Protein AF-A0A2V6Y531-F1 (afdb_monomer_lite)

Secondary structure (DSSP, 8-state):
-EE-TTT-BEESS-SSSB-TTT-PBPBSB-TTT-PBPPEEEETTEEEE-SB-TTT-PBPTT--HHHHHHHHHHHHHTS---HHHHHHHHHHHHHHHTS-TT-GGGHHHHHHHHHH-HHHHHHTHHHHHHHS-HHHHHHHT-

Foldseek 3Di:
DWAALQAFADDDPDPDQADPVPRGGTHQADPVPRHGFDWDADPVGIGTDQARPPQRAGGNNDDLLNLLVVLLVVLVPDPADPVLNVVLNVLSVVLSVDAQLPLVNLVSLVSCCVRPVVSCVSCVNSNVVSHDPNSCVVNVD

Radius of gyration: 16.92 Å; chains: 1; bounding box: 33×32×48 Å

pLDDT: mean 94.34, std 2.37, range [83.88, 97.44]

Structure (mmCIF, N/CA/C/O backbone):
data_AF-A0A2V6Y531-F1
#
_entry.id   AF-A0A2V6Y531-F1
#
loop_
_atom_site.group_PDB
_atom_site.id
_atom_site.type_symbol
_atom_site.label_atom_id
_atom_site.label_alt_id
_atom_site.label_comp_id
_atom_site.label_asym_id
_atom_site.label_entity_id
_atom_site.label_seq_id
_atom_site.pdbx_PDB_ins_code
_atom_site.Cartn_x
_atom_site.Cartn_y
_atom_site.Cartn_z
_atom_site.occupancy
_atom_site.B_iso_or_equiv
_atom_site.auth_seq_id
_atom_site.auth_comp_id
_atom_site.auth_asym_id
_atom_site.auth_atom_id
_atom_site.pdbx_PDB_model_num
ATOM 1 N N . MET A 1 1 ? 4.939 4.505 -23.935 1.00 86.88 1 MET A N 1
ATOM 2 C CA . MET A 1 1 ? 5.961 4.615 -22.870 1.00 86.88 1 MET A CA 1
ATOM 3 C C . MET A 1 1 ? 5.816 3.411 -21.955 1.00 86.88 1 MET A C 1
ATOM 5 O O . MET A 1 1 ? 4.707 2.899 -21.879 1.00 86.88 1 MET A O 1
ATOM 9 N N . LEU A 1 2 ? 6.880 2.924 -21.314 1.00 95.00 2 LEU A N 1
ATOM 10 C CA . LEU A 1 2 ? 6.775 1.819 -20.350 1.00 95.00 2 LEU A CA 1
ATOM 11 C C . LEU A 1 2 ? 7.383 2.221 -19.005 1.00 95.00 2 LEU A C 1
ATOM 13 O O . LEU A 1 2 ? 8.337 2.988 -18.967 1.00 95.00 2 LEU A O 1
ATOM 17 N N . ILE A 1 3 ? 6.838 1.695 -17.914 1.00 96.88 3 ILE A N 1
ATOM 18 C CA . ILE A 1 3 ? 7.232 2.027 -16.545 1.00 96.88 3 ILE A CA 1
ATOM 19 C C . ILE A 1 3 ? 8.024 0.866 -15.951 1.00 96.88 3 ILE A C 1
ATOM 21 O O . ILE A 1 3 ? 7.597 -0.293 -15.993 1.00 96.88 3 ILE A O 1
ATOM 25 N N . CYS A 1 4 ? 9.183 1.171 -15.370 1.00 96.31 4 CYS A N 1
ATOM 26 C CA . CYS A 1 4 ? 9.963 0.184 -14.640 1.00 96.31 4 CYS A CA 1
ATOM 27 C C . CYS A 1 4 ? 9.326 -0.109 -13.271 1.00 96.31 4 CYS A C 1
ATOM 29 O O . CYS A 1 4 ? 9.194 0.804 -12.455 1.00 96.31 4 CYS A O 1
ATOM 31 N N . PRO A 1 5 ? 8.996 -1.370 -12.939 1.00 96.56 5 PRO A N 1
ATOM 32 C CA . PRO A 1 5 ? 8.367 -1.688 -11.66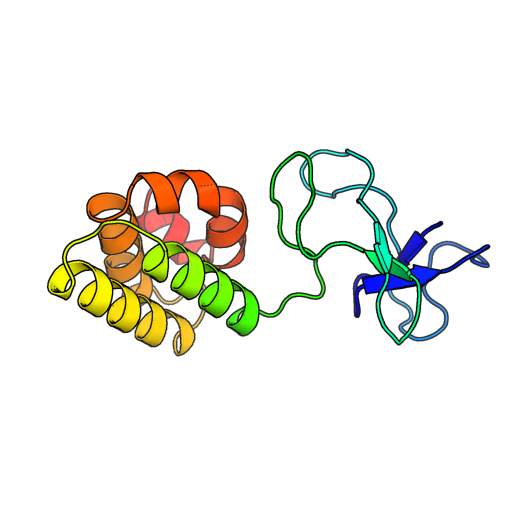0 1.00 96.56 5 PRO A CA 1
ATOM 33 C C . PRO A 1 5 ? 9.307 -1.557 -10.456 1.00 96.56 5 PRO A C 1
ATOM 35 O O . PRO A 1 5 ? 8.820 -1.503 -9.333 1.00 96.56 5 PRO A O 1
ATOM 38 N N . ALA A 1 6 ? 10.627 -1.506 -10.666 1.00 95.06 6 ALA A N 1
ATOM 39 C CA . ALA A 1 6 ? 11.598 -1.420 -9.576 1.00 95.06 6 ALA A CA 1
ATOM 40 C C . ALA A 1 6 ? 11.636 -0.030 -8.924 1.00 95.06 6 ALA A C 1
ATOM 42 O O . ALA A 1 6 ? 11.782 0.079 -7.712 1.00 95.06 6 ALA A O 1
ATOM 43 N N . THR A 1 7 ? 11.518 1.032 -9.724 1.00 94.62 7 THR A N 1
ATOM 44 C CA . THR A 1 7 ? 11.684 2.421 -9.251 1.00 94.62 7 THR A CA 1
ATOM 45 C C . THR A 1 7 ? 10.638 3.392 -9.796 1.00 94.62 7 THR A C 1
ATOM 47 O O . THR A 1 7 ? 10.588 4.547 -9.378 1.00 94.62 7 THR A O 1
ATOM 50 N N . GLY A 1 8 ? 9.787 2.943 -10.718 1.00 95.75 8 GLY A N 1
ATOM 51 C CA . GLY A 1 8 ? 8.717 3.737 -11.309 1.00 95.75 8 GLY A CA 1
ATOM 52 C C . GLY A 1 8 ? 9.152 4.699 -12.406 1.00 95.75 8 GLY A C 1
ATOM 53 O O . GLY A 1 8 ? 8.287 5.371 -12.955 1.00 95.75 8 GLY A O 1
ATOM 54 N N . HIS A 1 9 ? 10.439 4.785 -12.757 1.00 95.25 9 HIS A N 1
ATOM 55 C CA . HIS A 1 9 ? 10.861 5.651 -13.861 1.00 95.25 9 HIS A CA 1
ATOM 56 C C . HIS A 1 9 ? 10.224 5.199 -15.179 1.00 95.25 9 HIS A C 1
ATOM 58 O O . HIS A 1 9 ? 10.066 3.996 -15.436 1.00 95.25 9 HIS A O 1
ATOM 64 N N . ALA A 1 10 ? 9.862 6.172 -16.006 1.00 95.31 10 ALA A N 1
ATOM 65 C CA . ALA A 1 10 ? 9.312 5.921 -17.320 1.00 95.31 10 ALA A CA 1
ATOM 66 C C . ALA A 1 10 ? 10.432 5.855 -18.369 1.00 95.31 10 ALA A C 1
ATOM 68 O O . ALA A 1 10 ? 11.380 6.638 -18.357 1.00 95.31 10 ALA A O 1
ATOM 69 N N . VAL A 1 11 ? 10.323 4.895 -19.285 1.00 93.50 11 VAL A N 1
ATOM 70 C CA . VAL A 1 11 ? 11.263 4.678 -20.383 1.00 93.50 11 VAL A CA 1
ATOM 71 C C . VAL A 1 11 ? 10.594 5.070 -21.693 1.00 93.50 11 VAL A C 1
ATOM 73 O O . VAL A 1 11 ? 9.592 4.479 -22.121 1.00 93.50 11 VAL A O 1
ATOM 76 N N . ASN A 1 12 ? 11.186 6.070 -22.343 1.00 89.56 12 ASN A N 1
ATOM 77 C CA . ASN A 1 12 ? 10.817 6.516 -23.677 1.00 89.56 12 ASN A CA 1
ATOM 78 C C . ASN A 1 12 ? 11.484 5.634 -24.737 1.00 89.56 12 ASN A C 1
ATOM 80 O O . ASN A 1 12 ? 12.688 5.406 -24.682 1.00 89.56 12 ASN A O 1
ATOM 84 N N . ASN A 1 13 ? 10.695 5.149 -25.701 1.00 88.38 13 ASN A N 1
ATOM 85 C CA . ASN A 1 13 ? 11.138 4.266 -26.792 1.00 88.38 13 ASN A CA 1
ATOM 86 C C . ASN A 1 13 ? 11.985 3.060 -26.323 1.00 88.38 13 ASN A C 1
ATOM 88 O O . ASN A 1 13 ? 13.133 2.910 -26.743 1.00 88.38 13 ASN A O 1
ATOM 92 N N . PRO A 1 14 ? 11.443 2.196 -25.443 1.00 89.25 14 PRO A N 1
ATOM 93 C CA . PRO A 1 14 ? 12.193 1.074 -24.892 1.00 89.25 14 PRO A CA 1
ATOM 94 C C . PRO A 1 14 ? 12.587 0.059 -25.975 1.00 89.25 14 PRO A C 1
ATOM 96 O O . PRO A 1 14 ? 11.780 -0.307 -26.831 1.00 89.25 14 PRO A O 1
ATOM 99 N N . ILE A 1 15 ? 13.818 -0.451 -25.897 1.00 90.12 15 ILE A N 1
ATOM 100 C CA . ILE A 1 15 ? 14.288 -1.561 -26.734 1.00 90.12 15 ILE A CA 1
ATOM 101 C C . ILE A 1 15 ? 13.851 -2.871 -26.062 1.00 90.12 15 ILE A C 1
ATOM 103 O O . ILE A 1 15 ? 14.574 -3.460 -25.261 1.00 90.12 15 ILE A O 1
ATOM 107 N N . GLY A 1 16 ? 12.628 -3.306 -26.367 1.00 94.12 16 GLY A N 1
ATOM 108 C CA . GLY A 1 16 ? 12.026 -4.517 -25.805 1.00 94.12 16 GLY A CA 1
ATOM 109 C C . GLY A 1 16 ? 11.266 -4.295 -24.485 1.00 94.12 16 GLY A C 1
ATOM 110 O O . GLY A 1 16 ? 11.080 -3.163 -24.043 1.00 94.12 16 GLY A O 1
ATOM 111 N N . PRO A 1 17 ? 10.767 -5.376 -23.854 1.00 95.88 17 PRO A N 1
ATOM 112 C CA . PRO A 1 17 ? 9.842 -5.276 -22.723 1.00 95.88 17 PRO A CA 1
ATOM 113 C C . PRO A 1 17 ? 10.526 -5.174 -21.349 1.00 95.88 17 PRO A C 1
ATOM 115 O O . PRO A 1 17 ? 9.831 -5.102 -20.338 1.00 95.88 17 PRO A O 1
ATOM 118 N N . PHE A 1 18 ? 11.859 -5.202 -21.278 1.00 96.75 18 PHE A N 1
ATOM 119 C CA . PHE A 1 18 ? 12.618 -5.189 -20.023 1.00 96.75 18 PHE A CA 1
ATOM 120 C C . PHE A 1 18 ? 13.348 -3.859 -19.830 1.00 96.75 18 PHE A C 1
ATOM 122 O O . PHE A 1 18 ? 13.851 -3.275 -20.786 1.00 96.75 18 PHE A O 1
ATOM 129 N N . CYS A 1 19 ? 13.398 -3.375 -18.590 1.00 95.75 19 CYS A N 1
ATOM 130 C CA . CYS A 1 19 ? 14.134 -2.166 -18.237 1.00 95.75 19 CYS A CA 1
ATOM 131 C C . CYS A 1 19 ? 15.639 -2.422 -18.382 1.00 95.75 19 CYS A C 1
ATOM 133 O O . CYS A 1 19 ? 16.149 -3.371 -17.788 1.00 95.75 19 CYS A O 1
ATOM 135 N N . GLY A 1 20 ? 16.347 -1.565 -19.122 1.00 93.62 20 GLY A N 1
ATOM 136 C CA . GLY A 1 20 ? 17.796 -1.693 -19.317 1.00 93.62 20 GLY A CA 1
ATOM 137 C C . GLY A 1 20 ? 18.597 -1.628 -18.012 1.00 93.62 20 GLY A C 1
ATOM 138 O O . GLY A 1 20 ? 19.575 -2.353 -17.866 1.00 93.62 20 GLY A O 1
ATOM 139 N N . ASP A 1 21 ? 18.135 -0.836 -17.042 1.00 93.12 21 ASP A N 1
ATOM 140 C CA . ASP A 1 21 ? 18.854 -0.614 -15.781 1.00 93.12 21 ASP A CA 1
ATOM 141 C C . ASP A 1 21 ? 18.592 -1.705 -14.732 1.00 93.12 21 ASP A C 1
ATOM 143 O O . ASP A 1 21 ? 19.449 -1.996 -13.902 1.00 93.12 21 ASP A O 1
ATOM 147 N N . HIS A 1 22 ? 17.394 -2.299 -14.737 1.00 96.12 22 HIS A N 1
ATOM 148 C CA . HIS A 1 22 ? 16.941 -3.190 -13.657 1.00 96.12 22 HIS A CA 1
ATOM 149 C C . HIS A 1 22 ? 16.619 -4.614 -14.125 1.00 96.12 22 HIS A C 1
ATOM 151 O O . HIS A 1 22 ? 16.348 -5.478 -13.294 1.00 96.12 22 HIS A O 1
ATOM 157 N N . GLY A 1 23 ? 16.547 -4.868 -15.435 1.00 95.06 23 GLY A N 1
ATOM 158 C CA . GLY A 1 23 ? 16.161 -6.164 -16.008 1.00 95.06 23 GLY A CA 1
ATOM 159 C C . GLY A 1 23 ? 14.706 -6.578 -15.749 1.00 95.06 23 GLY A C 1
ATOM 160 O O . GLY A 1 23 ? 14.267 -7.627 -16.216 1.00 95.06 23 GLY A O 1
ATOM 161 N N . ALA A 1 24 ? 13.931 -5.773 -15.019 1.00 95.38 24 ALA A N 1
ATOM 162 C CA . ALA A 1 24 ? 12.538 -6.060 -14.716 1.00 95.38 24 ALA A CA 1
ATOM 163 C C . ALA A 1 24 ? 11.646 -5.831 -15.942 1.00 95.38 24 ALA A C 1
ATOM 165 O O . ALA A 1 24 ? 11.841 -4.873 -16.696 1.00 95.38 24 ALA A O 1
ATOM 166 N N . ARG A 1 25 ? 10.634 -6.688 -16.123 1.00 96.56 25 ARG A N 1
ATOM 167 C CA . ARG A 1 25 ? 9.629 -6.506 -17.176 1.00 96.56 25 ARG A CA 1
ATOM 168 C C . ARG A 1 25 ? 8.825 -5.241 -16.884 1.00 96.56 25 ARG A C 1
ATOM 170 O O . ARG A 1 25 ? 8.194 -5.138 -15.835 1.00 96.56 25 ARG A O 1
ATOM 177 N N . MET A 1 26 ? 8.878 -4.288 -17.803 1.00 96.94 26 MET A N 1
ATOM 178 C CA . MET A 1 26 ? 8.172 -3.019 -17.686 1.00 96.94 26 MET A CA 1
ATOM 179 C C . MET A 1 26 ? 6.684 -3.193 -17.996 1.00 96.94 26 MET A C 1
ATOM 181 O O . MET A 1 26 ? 6.277 -4.180 -18.616 1.00 96.94 26 MET A O 1
ATOM 185 N N . PHE A 1 27 ? 5.876 -2.226 -17.575 1.00 97.06 27 PHE A N 1
ATOM 186 C CA . PHE A 1 27 ? 4.430 -2.2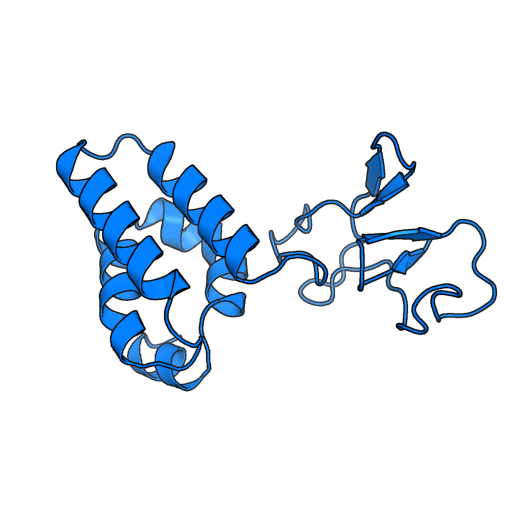44 -17.772 1.00 97.06 27 PHE A CA 1
ATOM 187 C C . PHE A 1 27 ? 3.904 -0.867 -18.185 1.00 97.06 27 PHE A C 1
ATOM 189 O O . PHE A 1 27 ? 4.518 0.152 -17.883 1.00 97.06 27 PHE A O 1
ATOM 196 N N . SER A 1 28 ? 2.774 -0.843 -18.885 1.00 96.50 28 SER A N 1
ATOM 197 C CA . SER A 1 28 ? 1.991 0.369 -19.170 1.00 96.50 28 SER A CA 1
ATOM 198 C C . SER A 1 28 ? 0.658 0.375 -18.435 1.00 96.50 28 SER A C 1
ATOM 200 O O . SER A 1 28 ? 0.128 1.443 -18.174 1.00 96.50 28 SER A O 1
ATOM 202 N N . ASP A 1 29 ? 0.145 -0.799 -18.062 1.00 97.31 29 ASP A N 1
ATOM 203 C CA . ASP A 1 29 ? -1.207 -0.960 -17.531 1.00 97.31 29 ASP A CA 1
ATOM 204 C C . ASP A 1 29 ? -1.196 -1.478 -16.093 1.00 97.31 29 ASP A C 1
ATOM 206 O O . ASP A 1 29 ? -0.302 -2.212 -15.661 1.00 97.31 29 ASP A O 1
ATOM 210 N N . CYS A 1 30 ? -2.227 -1.118 -15.338 1.00 96.56 30 CYS A N 1
ATOM 211 C CA . CYS A 1 30 ? -2.437 -1.594 -13.985 1.00 96.56 30 CYS A CA 1
ATOM 212 C C . CYS A 1 30 ? -2.666 -3.112 -13.969 1.00 96.56 30 CYS A C 1
ATOM 214 O O . CYS A 1 30 ? -3.639 -3.580 -14.563 1.00 96.56 30 CYS A O 1
ATOM 216 N N . PRO A 1 31 ? -1.876 -3.894 -13.209 1.00 92.62 31 PRO A N 1
ATOM 217 C CA . PRO A 1 31 ? -2.054 -5.343 -13.147 1.00 92.62 31 PRO A CA 1
ATOM 218 C C . PRO A 1 31 ? -3.363 -5.765 -12.462 1.00 92.62 31 PRO A C 1
ATOM 220 O O . PRO A 1 31 ? -3.761 -6.918 -12.582 1.00 92.62 31 PRO A O 1
ATOM 223 N N . ALA A 1 32 ? -4.021 -4.857 -11.731 1.00 93.50 32 ALA A N 1
ATOM 224 C CA . ALA A 1 32 ? -5.263 -5.143 -11.019 1.00 93.50 32 ALA A CA 1
ATOM 225 C C . ALA A 1 32 ? -6.523 -4.859 -11.855 1.00 93.50 32 ALA A C 1
ATOM 227 O O . ALA A 1 32 ? -7.473 -5.632 -11.789 1.00 93.50 32 ALA A O 1
ATOM 228 N N . CYS A 1 33 ? -6.555 -3.761 -12.623 1.00 95.75 33 CYS A N 1
ATOM 229 C CA . CYS A 1 33 ? -7.755 -3.346 -13.369 1.00 95.75 33 CYS A CA 1
ATOM 230 C C . CYS A 1 33 ? -7.557 -3.195 -14.884 1.00 95.75 33 CYS A C 1
ATOM 232 O O . CYS A 1 33 ? -8.524 -2.913 -15.584 1.00 95.75 33 CYS A O 1
ATOM 234 N N . GLY A 1 34 ? -6.333 -3.349 -15.398 1.00 96.88 34 GLY A N 1
ATOM 235 C CA . GLY A 1 34 ? -6.016 -3.250 -16.827 1.00 96.88 34 GLY A CA 1
ATOM 236 C C . GLY A 1 34 ? -6.044 -1.835 -17.414 1.00 96.88 34 GLY A C 1
ATOM 237 O O . GLY A 1 34 ? -5.787 -1.678 -18.600 1.00 96.88 34 GLY A O 1
ATOM 238 N N . SER A 1 35 ? -6.353 -0.808 -16.619 1.00 97.38 35 SER A N 1
ATOM 239 C CA . SER A 1 35 ? -6.309 0.590 -17.068 1.00 97.38 35 SER A CA 1
ATOM 240 C C . SER A 1 35 ? -4.871 1.074 -17.228 1.00 97.38 35 SER A C 1
ATOM 242 O O . SER A 1 35 ? -4.013 0.684 -16.434 1.00 97.38 35 SER A O 1
ATOM 244 N N . GLU A 1 36 ? -4.630 1.973 -18.181 1.00 97.12 36 GLU A N 1
ATOM 245 C CA . GLU A 1 36 ? -3.323 2.610 -18.370 1.00 97.12 36 GLU A CA 1
ATOM 246 C C . GLU A 1 36 ? -2.844 3.277 -17.069 1.00 97.12 36 GLU A C 1
ATOM 248 O O . GLU A 1 36 ? -3.614 3.893 -16.320 1.00 97.12 36 GLU A O 1
ATOM 253 N N . TRP A 1 37 ? -1.561 3.110 -16.764 1.00 97.44 37 TRP A N 1
ATOM 254 C CA . TRP A 1 37 ? -0.949 3.669 -15.573 1.00 97.44 37 TRP A CA 1
ATOM 255 C C . TRP A 1 37 ? -0.598 5.134 -15.798 1.00 97.44 37 TRP A C 1
ATOM 257 O O . TRP A 1 37 ? 0.115 5.488 -16.735 1.00 97.44 37 TRP A O 1
ATOM 267 N N . SER A 1 38 ? -1.074 5.996 -14.905 1.00 95.88 38 SER A N 1
ATOM 268 C CA . SER A 1 38 ? -0.839 7.430 -15.010 1.00 95.88 38 SER A CA 1
ATOM 269 C C . SER A 1 38 ? 0.631 7.780 -14.779 1.00 95.88 38 SER A C 1
ATOM 271 O O . SER A 1 38 ? 1.308 7.204 -13.925 1.00 95.88 38 SER A O 1
ATOM 273 N N . LEU A 1 39 ? 1.112 8.765 -15.527 1.00 95.19 39 LEU A N 1
ATOM 274 C CA . LEU A 1 39 ? 2.455 9.315 -15.395 1.00 95.19 39 LEU A CA 1
ATOM 275 C C . LEU A 1 39 ? 2.412 10.640 -14.626 1.00 95.19 39 LEU A C 1
ATOM 277 O O . LEU A 1 39 ? 1.392 11.323 -14.556 1.00 95.19 39 LEU A O 1
ATOM 281 N N . THR A 1 40 ? 3.539 10.983 -14.028 1.00 95.38 40 THR A N 1
ATOM 282 C CA . THR A 1 40 ? 3.821 12.232 -13.330 1.00 95.38 40 THR A CA 1
ATOM 283 C C . THR A 1 40 ? 5.269 12.635 -13.610 1.00 95.38 40 THR A C 1
ATOM 285 O O . THR A 1 40 ? 6.029 11.883 -14.220 1.00 95.38 40 THR A O 1
ATOM 288 N N . TRP A 1 41 ? 5.664 13.825 -13.171 1.00 93.56 41 TRP A N 1
ATOM 289 C CA . TRP A 1 41 ? 7.003 14.362 -13.382 1.00 93.56 41 TRP A CA 1
ATOM 290 C C . TRP A 1 41 ? 7.657 14.730 -12.050 1.00 93.56 41 TRP A C 1
ATOM 292 O O . TRP A 1 41 ? 7.030 15.368 -11.203 1.00 93.56 41 TRP A O 1
ATOM 302 N N . ASP A 1 42 ? 8.925 14.366 -11.878 1.00 86.62 42 ASP A N 1
ATOM 303 C CA . ASP A 1 42 ? 9.765 14.806 -10.765 1.00 86.62 42 ASP A CA 1
ATOM 304 C C . ASP A 1 42 ? 11.110 15.379 -11.256 1.00 86.62 42 ASP A C 1
ATOM 306 O O . ASP A 1 42 ? 11.340 15.579 -12.449 1.00 86.62 42 ASP A O 1
ATOM 310 N N . SER A 1 43 ? 12.021 15.701 -10.334 1.00 85.75 43 SER A N 1
ATOM 311 C CA . SER A 1 43 ? 13.328 16.276 -10.682 1.00 85.75 43 SER A CA 1
ATOM 312 C C . SER A 1 43 ? 14.244 15.338 -11.481 1.00 85.75 43 SER A C 1
ATOM 314 O O . SER A 1 43 ? 15.247 15.797 -12.025 1.00 85.75 43 SER A O 1
ATOM 316 N N . ARG A 1 44 ? 13.921 14.043 -11.559 1.00 83.88 44 ARG A N 1
ATOM 317 C CA . ARG A 1 44 ? 14.640 13.006 -12.313 1.00 83.88 44 ARG A CA 1
ATOM 318 C C . ARG A 1 44 ? 13.957 12.669 -13.641 1.00 83.88 44 ARG A C 1
ATOM 320 O O . ARG A 1 44 ? 14.521 11.897 -14.413 1.00 83.88 44 ARG A O 1
ATOM 327 N N . GLY A 1 45 ? 12.799 13.266 -13.921 1.00 89.38 45 GLY A N 1
ATOM 328 C CA . GLY A 1 45 ? 12.060 13.118 -15.168 1.00 89.38 45 GLY A CA 1
ATOM 329 C C . GLY A 1 45 ? 10.682 12.497 -14.969 1.00 89.38 45 GLY A C 1
ATOM 330 O O . GLY A 1 45 ? 10.045 12.647 -13.928 1.00 89.38 45 GLY A O 1
ATOM 331 N N . GLU A 1 46 ? 10.208 11.816 -16.006 1.00 94.12 46 GLU A N 1
ATOM 332 C CA . GLU A 1 46 ? 8.889 11.193 -16.022 1.00 94.12 46 GLU A CA 1
ATOM 333 C C . GLU A 1 46 ? 8.876 9.874 -15.234 1.00 94.12 46 GLU A C 1
ATOM 335 O O . GLU A 1 46 ? 9.769 9.027 -15.357 1.00 94.12 46 GLU A O 1
ATOM 340 N N . LYS A 1 47 ? 7.845 9.695 -14.409 1.00 95.00 47 LYS A N 1
ATOM 341 C CA . LYS A 1 47 ? 7.672 8.567 -13.491 1.00 95.00 47 LYS A CA 1
ATOM 342 C C . LYS A 1 47 ? 6.207 8.135 -13.480 1.00 95.00 47 LYS A C 1
ATOM 344 O O . LYS A 1 47 ? 5.317 8.958 -13.641 1.00 95.00 47 LYS A O 1
ATOM 349 N N . GLY A 1 48 ? 5.924 6.862 -13.232 1.00 96.38 48 GLY A N 1
ATOM 350 C CA . GLY A 1 48 ? 4.575 6.427 -12.877 1.00 96.38 48 GLY A CA 1
ATOM 351 C C . GLY A 1 48 ? 4.084 7.051 -11.565 1.00 96.38 48 GLY A C 1
ATOM 352 O O . GLY A 1 48 ? 4.867 7.299 -10.644 1.00 96.38 48 GLY A O 1
ATOM 353 N N . THR A 1 49 ? 2.775 7.275 -11.453 1.00 96.75 49 THR A N 1
ATOM 354 C CA . THR A 1 49 ? 2.137 7.676 -10.192 1.00 96.75 49 THR A CA 1
ATOM 355 C C . THR A 1 49 ? 2.196 6.551 -9.163 1.00 96.75 49 THR A C 1
ATOM 357 O O . THR A 1 49 ? 2.145 5.373 -9.507 1.00 96.75 49 THR A O 1
ATOM 360 N N . ASP A 1 50 ? 2.245 6.900 -7.880 1.00 96.19 50 ASP A N 1
ATOM 361 C CA . ASP A 1 50 ? 2.352 5.924 -6.785 1.00 96.19 50 ASP A CA 1
ATOM 362 C C . ASP A 1 50 ? 1.115 5.016 -6.642 1.00 96.19 50 ASP A C 1
ATOM 364 O O . ASP A 1 50 ? 1.202 3.913 -6.103 1.00 96.19 50 ASP A O 1
ATOM 368 N N . PHE A 1 51 ? -0.031 5.437 -7.174 1.00 96.75 51 PHE A N 1
ATOM 369 C CA . PHE A 1 51 ? -1.262 4.651 -7.202 1.00 96.75 51 PHE A CA 1
ATOM 370 C C . PHE A 1 51 ? -1.891 4.711 -8.591 1.00 96.75 51 PHE A C 1
ATOM 372 O O . PHE A 1 51 ? -1.799 5.731 -9.282 1.00 96.75 51 PHE A O 1
ATOM 379 N N . CYS A 1 52 ? -2.568 3.633 -8.983 1.00 96.38 52 CYS A N 1
ATOM 380 C CA . CYS A 1 52 ? -3.411 3.640 -10.172 1.00 96.38 52 CYS A CA 1
ATOM 381 C C . CYS A 1 52 ? -4.572 4.626 -9.980 1.00 96.38 52 CYS A C 1
ATOM 383 O O . CYS A 1 52 ? -5.350 4.482 -9.035 1.00 96.38 52 CYS A O 1
ATOM 385 N N . ALA A 1 53 ? -4.730 5.581 -10.899 1.00 96.00 53 ALA A N 1
ATOM 386 C CA . ALA A 1 53 ? -5.786 6.592 -10.830 1.00 96.00 53 ALA A CA 1
ATOM 387 C C . ALA A 1 53 ? -7.209 6.007 -10.910 1.00 96.00 53 ALA A C 1
ATOM 389 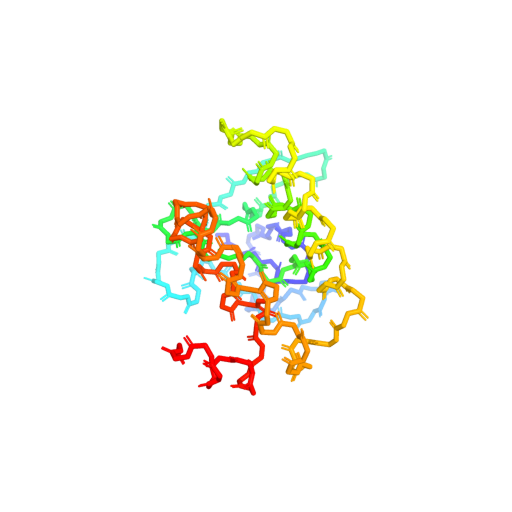O O . ALA A 1 53 ? -8.155 6.632 -10.438 1.00 96.00 53 ALA A O 1
ATOM 390 N N . HIS A 1 54 ? -7.363 4.807 -11.481 1.00 95.75 54 HIS A N 1
ATOM 391 C CA . HIS A 1 54 ? -8.665 4.166 -11.666 1.00 95.75 54 HIS A CA 1
ATOM 392 C C . HIS A 1 54 ? -9.103 3.309 -10.476 1.00 95.75 54 HIS A C 1
ATOM 394 O O . HIS A 1 54 ? -10.254 3.392 -10.058 1.00 95.75 54 HIS A O 1
ATOM 400 N N . CYS A 1 55 ? -8.215 2.469 -9.937 1.00 94.31 55 CYS A N 1
ATOM 401 C CA . CYS A 1 55 ? -8.582 1.493 -8.902 1.00 94.31 55 CYS A CA 1
ATOM 402 C C . CYS A 1 55 ? -7.850 1.681 -7.568 1.00 94.31 55 CYS A C 1
ATOM 404 O O . CYS A 1 55 ? -8.102 0.929 -6.631 1.00 94.31 55 CYS A O 1
ATOM 406 N N . GLY A 1 56 ? -6.922 2.638 -7.471 1.00 94.56 56 GLY A N 1
ATOM 407 C CA . GLY A 1 56 ? -6.142 2.888 -6.257 1.00 94.56 56 GLY A CA 1
ATOM 408 C C . GLY A 1 56 ? -5.117 1.801 -5.921 1.00 94.56 56 GLY A C 1
ATOM 409 O O . GLY A 1 56 ? -4.520 1.848 -4.848 1.00 94.56 56 GLY A O 1
ATOM 410 N N . ASN A 1 57 ? -4.893 0.817 -6.803 1.00 96.06 57 ASN A N 1
ATOM 411 C CA . ASN A 1 57 ? -3.881 -0.212 -6.574 1.00 96.06 57 ASN A CA 1
ATOM 412 C C . ASN A 1 57 ? -2.493 0.439 -6.428 1.00 96.06 57 ASN A C 1
ATOM 414 O O . ASN A 1 57 ? -2.117 1.235 -7.297 1.00 96.06 57 ASN A O 1
ATOM 418 N N . PRO A 1 58 ? -1.732 0.116 -5.368 1.00 97.06 58 PRO A N 1
ATOM 419 C CA . PRO A 1 58 ? -0.418 0.703 -5.150 1.00 97.06 58 PRO A CA 1
ATOM 420 C C . PRO A 1 58 ? 0.582 0.255 -6.213 1.00 97.06 58 PRO A C 1
ATOM 422 O O . PRO A 1 58 ? 0.532 -0.875 -6.712 1.00 97.06 58 PRO A O 1
ATOM 425 N N . ALA A 1 59 ? 1.513 1.144 -6.536 1.00 96.38 59 ALA A N 1
ATOM 426 C CA . ALA A 1 59 ? 2.594 0.853 -7.453 1.00 96.38 59 ALA A CA 1
ATOM 427 C C . ALA A 1 59 ? 3.549 -0.223 -6.903 1.00 96.38 59 ALA A C 1
ATOM 429 O O . ALA A 1 59 ? 3.765 -0.309 -5.691 1.00 96.38 59 ALA A O 1
ATOM 430 N N . PRO A 1 60 ? 4.172 -1.031 -7.780 1.00 95.31 60 PRO A N 1
ATOM 431 C CA . PRO A 1 60 ? 5.067 -2.112 -7.366 1.00 95.31 60 PRO A CA 1
ATOM 432 C C . PRO A 1 60 ? 6.365 -1.636 -6.697 1.00 95.31 60 PRO A C 1
ATOM 434 O O . PRO A 1 60 ? 6.957 -2.409 -5.948 1.00 95.31 60 PRO A O 1
ATOM 437 N N . TRP A 1 61 ? 6.793 -0.391 -6.930 1.00 95.19 61 TRP A N 1
ATOM 438 C CA . TRP A 1 61 ? 7.993 0.182 -6.306 1.00 95.19 61 TRP A CA 1
ATOM 439 C C . TRP A 1 61 ? 7.768 0.667 -4.871 1.00 95.19 61 TRP A C 1
ATOM 441 O O . TRP A 1 61 ? 8.737 0.991 -4.192 1.00 95.19 61 TRP A O 1
ATOM 451 N N . LEU A 1 62 ? 6.519 0.738 -4.399 1.00 96.31 62 LEU A N 1
ATOM 452 C CA . LEU A 1 62 ? 6.236 1.169 -3.034 1.00 96.31 62 LEU A CA 1
ATOM 453 C C . LEU A 1 62 ? 6.520 0.045 -2.042 1.00 96.31 62 LEU A C 1
ATOM 455 O O . LEU A 1 62 ? 5.957 -1.051 -2.113 1.00 96.31 62 LEU A O 1
ATOM 459 N N . SER A 1 63 ? 7.358 0.348 -1.060 1.00 93.94 63 SER A N 1
ATOM 460 C CA . SER A 1 63 ? 7.630 -0.551 0.051 1.00 93.94 63 SER A CA 1
ATOM 461 C C . SER A 1 63 ? 6.431 -0.661 0.997 1.00 93.94 63 SER A C 1
ATOM 463 O O . SER A 1 63 ? 5.602 0.243 1.130 1.00 93.94 63 SER A O 1
ATOM 465 N N . ARG A 1 64 ? 6.386 -1.759 1.763 1.00 93.94 64 ARG A N 1
ATOM 466 C CA . ARG A 1 64 ? 5.434 -1.933 2.875 1.00 93.94 64 ARG A CA 1
ATOM 467 C C . ARG A 1 64 ? 5.447 -0.730 3.825 1.00 93.94 64 ARG A C 1
ATOM 469 O O . ARG A 1 64 ? 4.391 -0.284 4.264 1.00 93.94 64 ARG A O 1
ATOM 476 N N . LYS A 1 65 ? 6.638 -0.205 4.128 1.00 93.75 65 LYS A N 1
ATOM 477 C CA . LYS A 1 65 ? 6.814 0.939 5.028 1.00 93.75 65 LYS A CA 1
ATOM 478 C C . LYS A 1 65 ? 6.146 2.193 4.466 1.00 93.75 65 LYS A C 1
ATOM 480 O O . LYS A 1 65 ? 5.405 2.843 5.194 1.00 93.75 65 LYS A O 1
ATOM 485 N N . GLU A 1 66 ? 6.366 2.508 3.192 1.00 95.81 66 GLU A N 1
ATOM 486 C CA . GLU A 1 66 ? 5.739 3.661 2.529 1.00 95.81 66 GLU A CA 1
ATOM 487 C C . GLU A 1 66 ? 4.215 3.537 2.499 1.00 95.81 66 GLU A C 1
ATOM 489 O O . GLU A 1 66 ? 3.517 4.489 2.838 1.00 95.81 66 GLU A O 1
ATOM 494 N N . LEU A 1 67 ? 3.690 2.348 2.197 1.00 97.12 67 LEU A N 1
ATOM 495 C CA . LEU A 1 67 ? 2.248 2.095 2.196 1.00 97.12 67 LEU A CA 1
ATOM 496 C C . LEU A 1 67 ? 1.614 2.250 3.587 1.00 97.12 67 LEU A C 1
ATOM 498 O O . LEU A 1 67 ? 0.524 2.810 3.708 1.00 97.12 67 LEU A O 1
ATOM 502 N N . ILE A 1 68 ? 2.293 1.809 4.651 1.00 96.62 68 ILE A N 1
ATOM 503 C CA . ILE A 1 68 ? 1.815 2.033 6.023 1.00 96.62 68 ILE A CA 1
ATOM 504 C C . ILE A 1 68 ? 1.877 3.519 6.385 1.00 96.62 68 ILE A C 1
ATOM 506 O O . ILE A 1 68 ? 0.929 4.029 6.974 1.00 96.62 68 ILE A O 1
ATOM 510 N N . GLN A 1 69 ? 2.936 4.243 6.008 1.00 96.00 69 GLN A N 1
ATOM 511 C CA . GLN A 1 69 ? 3.007 5.693 6.237 1.00 96.00 69 GLN A CA 1
ATOM 512 C C . GLN A 1 69 ? 1.899 6.447 5.493 1.00 96.00 69 GLN A C 1
ATOM 514 O O . GLN A 1 69 ? 1.269 7.334 6.068 1.00 96.00 69 GLN A O 1
ATOM 519 N N . TRP A 1 70 ? 1.601 6.058 4.253 1.00 96.19 70 TRP A N 1
ATOM 520 C CA . TRP A 1 70 ? 0.471 6.597 3.501 1.00 96.19 70 TRP A CA 1
ATOM 521 C C . TRP A 1 70 ? -0.858 6.351 4.233 1.00 96.19 70 TRP A C 1
ATOM 523 O O . TRP A 1 70 ? -1.658 7.272 4.406 1.00 96.19 70 TRP A O 1
ATOM 533 N N . LEU A 1 71 ? -1.065 5.141 4.760 1.00 96.25 71 LEU A N 1
ATOM 534 C CA . LEU A 1 71 ? -2.268 4.807 5.523 1.00 96.25 71 LEU A CA 1
ATOM 535 C C . LEU A 1 71 ? -2.366 5.602 6.835 1.00 96.25 71 LEU A C 1
ATOM 537 O O . LEU A 1 71 ? -3.439 6.098 7.183 1.00 96.25 71 LEU A O 1
ATOM 541 N N . LYS A 1 72 ? -1.241 5.782 7.537 1.00 96.12 72 LYS A N 1
ATOM 542 C CA . LYS A 1 72 ? -1.136 6.640 8.725 1.00 96.12 72 LYS A CA 1
ATOM 543 C C . LYS A 1 72 ? -1.519 8.084 8.404 1.00 96.12 72 LYS A C 1
ATOM 545 O O . LYS A 1 72 ? -2.279 8.680 9.166 1.00 96.12 72 LYS A O 1
ATOM 550 N N . ALA A 1 73 ? -1.059 8.633 7.279 1.00 94.94 73 ALA A N 1
ATOM 551 C CA . ALA A 1 73 ? -1.458 9.966 6.830 1.00 94.94 73 ALA A CA 1
ATOM 552 C C . ALA A 1 73 ? -2.970 10.042 6.546 1.00 94.94 73 ALA A C 1
ATOM 554 O O . ALA A 1 73 ? -3.627 10.992 6.972 1.00 94.94 73 ALA A O 1
ATOM 555 N N . GLY A 1 74 ? -3.542 9.003 5.927 1.00 93.00 74 GLY A N 1
ATOM 556 C CA . GLY A 1 74 ? -4.986 8.883 5.711 1.00 93.00 74 GLY A CA 1
ATOM 557 C C . GLY A 1 74 ? -5.792 8.894 7.013 1.00 93.00 74 GLY A C 1
ATOM 558 O O . GLY A 1 74 ? -6.767 9.631 7.124 1.00 93.00 74 GLY A O 1
ATOM 559 N N . VAL A 1 75 ? -5.352 8.149 8.035 1.00 94.69 75 VAL A N 1
ATOM 560 C CA . VAL A 1 75 ? -5.952 8.192 9.382 1.00 94.69 75 VAL A CA 1
ATOM 561 C C . VAL A 1 75 ? -5.793 9.576 10.013 1.00 94.69 75 VAL A C 1
ATOM 563 O O . VAL A 1 75 ? -6.726 10.080 10.640 1.00 94.69 75 VAL A O 1
ATOM 566 N N . GLN A 1 76 ? -4.633 10.213 9.849 1.00 94.31 76 GLN A N 1
ATOM 567 C CA . GLN A 1 76 ? -4.360 11.528 10.427 1.00 94.31 76 GLN A CA 1
ATOM 568 C C . GLN A 1 76 ? -5.277 12.624 9.869 1.00 94.31 76 GLN A C 1
ATOM 570 O O . GLN A 1 76 ? -5.647 13.532 10.615 1.00 94.31 76 GLN A O 1
ATOM 575 N N . ALA A 1 77 ? -5.651 12.512 8.592 1.00 92.56 77 ALA A N 1
ATOM 576 C CA . ALA A 1 77 ? -6.538 13.432 7.884 1.00 92.56 77 ALA A CA 1
ATOM 577 C C . ALA A 1 77 ? -8.034 13.239 8.203 1.00 92.56 77 ALA A C 1
ATOM 579 O O . ALA A 1 77 ? -8.868 13.968 7.674 1.00 92.56 77 ALA A O 1
ATOM 580 N N . THR A 1 78 ? -8.397 12.261 9.038 1.00 92.06 78 THR A N 1
ATOM 581 C CA . THR A 1 78 ? -9.792 12.056 9.457 1.00 92.06 78 THR A CA 1
ATOM 582 C C . THR A 1 78 ? -10.218 13.017 10.567 1.00 92.06 78 THR A C 1
ATOM 584 O O . THR A 1 78 ? -9.403 13.452 11.382 1.00 92.06 78 THR A O 1
ATOM 587 N N . ASP A 1 79 ? -11.529 13.232 10.691 1.00 92.38 79 ASP A N 1
ATOM 588 C CA . ASP A 1 79 ? -12.149 13.969 11.805 1.00 92.38 79 ASP A CA 1
ATOM 589 C C . ASP A 1 79 ? -12.346 13.109 13.070 1.00 92.38 79 ASP A C 1
ATOM 591 O O . ASP A 1 79 ? -13.161 13.422 13.936 1.00 92.38 79 ASP A O 1
ATOM 595 N N . LEU A 1 80 ? -11.610 11.998 13.201 1.00 92.81 80 LEU A N 1
ATOM 596 C CA . LEU A 1 80 ? -11.662 11.162 14.399 1.00 92.81 80 LEU A CA 1
ATOM 597 C C . LEU A 1 80 ? -11.197 11.935 15.631 1.00 92.81 80 LEU A C 1
ATOM 599 O O . LEU A 1 80 ? -10.233 12.708 15.566 1.00 92.81 80 LEU A O 1
ATOM 603 N N . GLU A 1 81 ? -11.819 11.638 16.774 1.00 95.00 81 GLU A N 1
ATOM 604 C CA . GLU A 1 81 ? -11.379 12.145 18.072 1.00 95.00 81 GLU A CA 1
ATOM 605 C C . GLU A 1 81 ? -9.881 11.860 18.290 1.00 95.00 81 GLU A C 1
ATOM 607 O O . GLU A 1 81 ? -9.411 10.764 17.949 1.00 95.00 81 GLU A O 1
ATOM 612 N N . PRO A 1 82 ? -9.120 12.798 18.887 1.00 95.00 82 PRO A N 1
ATOM 613 C CA . PRO A 1 82 ? -7.667 12.678 19.009 1.00 95.00 82 PRO A CA 1
ATOM 614 C C . PRO A 1 82 ? -7.193 11.363 19.643 1.00 95.00 82 PRO A C 1
ATOM 616 O O . PRO A 1 82 ? -6.208 10.783 19.185 1.00 95.00 82 PRO A O 1
ATOM 619 N N . ALA A 1 83 ? -7.915 10.857 20.649 1.00 94.50 83 ALA A N 1
ATOM 620 C CA . ALA A 1 83 ? -7.600 9.590 21.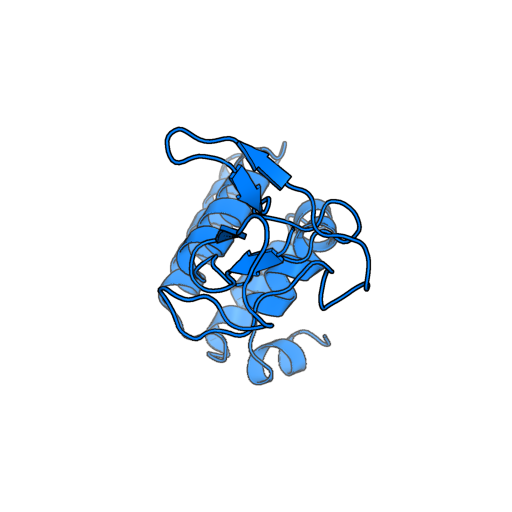308 1.00 94.50 83 ALA A CA 1
ATOM 621 C C . ALA A 1 83 ? -7.715 8.393 20.347 1.00 94.50 83 ALA A C 1
ATOM 623 O O . ALA A 1 83 ? -6.758 7.639 20.183 1.00 94.50 83 ALA A O 1
ATOM 624 N N . LYS A 1 84 ? -8.840 8.272 19.628 1.00 94.75 84 LYS A N 1
ATOM 625 C CA . LYS A 1 84 ? -9.066 7.203 18.638 1.00 94.75 84 LYS A CA 1
ATOM 626 C C . LYS A 1 84 ? -8.053 7.260 17.501 1.00 94.75 84 LYS A C 1
ATOM 628 O O . LYS A 1 84 ? -7.545 6.231 17.063 1.00 94.75 84 LYS A O 1
ATOM 633 N N . ARG A 1 85 ? -7.732 8.470 17.040 1.00 95.81 85 ARG A N 1
ATOM 634 C CA . ARG A 1 85 ? -6.719 8.688 16.007 1.00 95.81 85 ARG A CA 1
ATOM 635 C C . ARG A 1 85 ? -5.352 8.197 16.470 1.00 95.81 85 ARG A C 1
ATOM 637 O O . ARG A 1 85 ? -4.724 7.421 15.759 1.00 95.81 85 ARG A O 1
ATOM 644 N N . ARG A 1 86 ? -4.918 8.591 17.672 1.00 95.00 86 ARG A N 1
ATOM 645 C CA . ARG A 1 86 ? -3.651 8.143 18.266 1.00 95.00 86 ARG A CA 1
ATOM 646 C C . ARG A 1 86 ? -3.600 6.626 18.418 1.00 95.00 8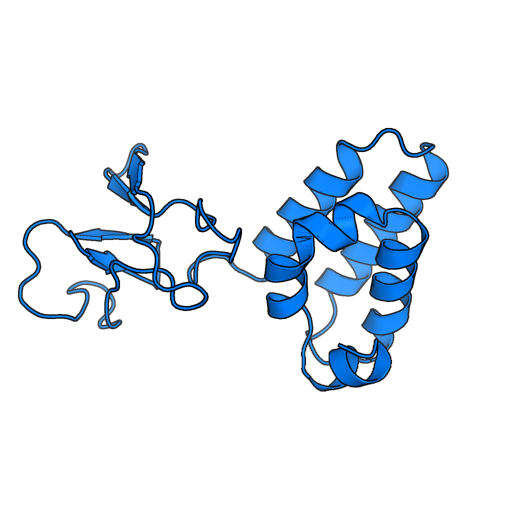6 ARG A C 1
ATOM 648 O O . ARG A 1 86 ? -2.621 6.009 18.020 1.00 95.00 86 ARG A O 1
ATOM 655 N N . GLU A 1 87 ? -4.667 6.024 18.924 1.00 94.69 87 GLU A N 1
ATOM 656 C CA . GLU A 1 87 ? -4.756 4.573 19.066 1.00 94.69 87 GLU A CA 1
ATOM 657 C C . GLU A 1 87 ? -4.612 3.824 17.731 1.00 94.69 87 GLU A C 1
ATOM 659 O O . GLU A 1 87 ? -4.017 2.746 17.690 1.00 94.69 87 GLU A O 1
ATOM 664 N N . LEU A 1 88 ? -5.153 4.371 16.637 1.00 96.19 88 LEU A N 1
ATOM 665 C CA . LEU A 1 88 ? -4.970 3.809 15.298 1.00 96.19 88 LEU A CA 1
ATOM 666 C C . LEU A 1 88 ? -3.542 3.991 14.782 1.00 96.19 88 LEU A C 1
ATOM 668 O O . LEU A 1 88 ? -3.003 3.064 14.185 1.00 96.19 88 LEU A O 1
ATOM 672 N N . GLN A 1 89 ? -2.913 5.143 15.033 1.00 96.00 89 GLN A N 1
ATOM 673 C CA . GLN A 1 89 ? -1.502 5.356 14.688 1.00 96.00 89 GLN A CA 1
ATOM 674 C C . GLN A 1 89 ? -0.610 4.321 15.383 1.00 96.00 89 GLN A C 1
ATOM 676 O O . GLN A 1 89 ? 0.190 3.664 14.726 1.00 96.00 89 GLN A O 1
ATOM 681 N N . GLU A 1 90 ? -0.818 4.102 16.683 1.00 95.50 90 GLU A N 1
ATOM 682 C CA . GLU A 1 90 ? -0.073 3.111 17.467 1.00 95.50 90 GLU A CA 1
ATOM 683 C C . GLU A 1 90 ? -0.325 1.674 16.980 1.00 95.50 90 GLU A C 1
ATOM 685 O O . GLU A 1 90 ? 0.589 0.848 16.986 1.00 95.50 90 GLU A O 1
ATOM 690 N N . ALA A 1 91 ? -1.546 1.353 16.538 1.00 95.69 91 ALA A N 1
ATOM 691 C CA . ALA A 1 91 ? -1.845 0.054 15.935 1.00 95.69 91 ALA A CA 1
ATOM 692 C C . ALA A 1 91 ? -1.106 -0.136 14.598 1.00 95.69 91 ALA A C 1
ATOM 694 O O . ALA A 1 91 ? -0.523 -1.195 14.369 1.00 95.69 91 ALA A O 1
ATOM 695 N N . LEU A 1 92 ? -1.087 0.892 13.744 1.00 96.44 92 LEU A N 1
ATOM 696 C CA . LEU A 1 92 ? -0.370 0.873 12.467 1.00 96.44 92 LEU A CA 1
ATOM 697 C C . LEU A 1 92 ? 1.151 0.799 12.655 1.00 96.44 92 LEU A C 1
ATOM 699 O O . LEU A 1 92 ? 1.815 0.101 11.892 1.00 96.44 92 LEU A O 1
ATOM 703 N N . ASP A 1 93 ? 1.693 1.439 13.691 1.00 95.50 93 ASP A N 1
ATOM 704 C CA . ASP A 1 93 ? 3.110 1.323 14.049 1.00 95.50 93 ASP A CA 1
ATOM 705 C C . ASP A 1 93 ? 3.478 -0.110 14.438 1.00 95.50 93 ASP A C 1
ATOM 707 O O . ASP A 1 93 ? 4.453 -0.656 13.932 1.00 95.50 93 ASP A O 1
ATOM 711 N N . ARG A 1 94 ? 2.652 -0.787 15.244 1.00 94.56 94 ARG A N 1
ATOM 712 C CA . ARG A 1 94 ? 2.878 -2.209 15.562 1.00 94.56 94 ARG A CA 1
ATOM 713 C C . ARG A 1 94 ? 2.792 -3.100 14.325 1.00 94.56 94 ARG A C 1
ATOM 715 O O . ARG A 1 94 ? 3.570 -4.037 14.200 1.00 94.56 94 ARG A O 1
ATOM 722 N N . ILE A 1 95 ? 1.860 -2.822 13.413 1.00 95.62 95 ILE A N 1
ATOM 723 C CA . ILE A 1 95 ? 1.729 -3.564 12.150 1.00 95.62 95 ILE A CA 1
ATOM 724 C C . ILE A 1 95 ? 2.975 -3.392 11.267 1.00 95.62 95 ILE A C 1
ATOM 726 O O . ILE A 1 95 ? 3.349 -4.332 10.559 1.00 95.62 95 ILE A O 1
ATOM 730 N N . ALA A 1 96 ? 3.612 -2.218 11.296 1.00 94.69 96 ALA A N 1
ATOM 731 C CA . ALA A 1 96 ? 4.818 -1.937 10.518 1.00 94.69 96 ALA A CA 1
ATOM 732 C C . ALA A 1 96 ? 6.013 -2.799 10.936 1.00 94.69 96 ALA A C 1
ATOM 734 O O . ALA A 1 96 ? 6.782 -3.213 10.071 1.00 94.69 96 ALA A O 1
ATOM 735 N N . GLU A 1 97 ? 6.113 -3.118 12.225 1.00 94.44 97 GLU A N 1
ATOM 736 C CA . GLU A 1 97 ? 7.189 -3.938 12.796 1.00 94.44 97 GLU A CA 1
ATOM 737 C C . GLU A 1 97 ? 6.962 -5.451 12.634 1.00 94.44 97 GLU A C 1
ATOM 739 O O . GLU A 1 97 ? 7.846 -6.255 12.928 1.00 94.44 97 GLU A O 1
ATOM 744 N N . LEU A 1 98 ? 5.778 -5.862 12.170 1.00 93.94 98 LEU A N 1
ATOM 745 C CA . LEU A 1 98 ? 5.401 -7.265 12.018 1.00 93.94 98 LEU A CA 1
ATOM 746 C C . LEU A 1 98 ? 5.328 -7.685 10.547 1.00 93.94 98 LEU A C 1
ATOM 748 O O . LEU A 1 98 ? 5.026 -6.896 9.642 1.00 93.94 98 LEU A O 1
ATOM 752 N N . ALA A 1 99 ? 5.573 -8.976 10.316 1.00 93.31 99 ALA A N 1
ATOM 753 C CA . ALA A 1 99 ? 5.460 -9.575 8.994 1.00 93.31 99 ALA A CA 1
ATOM 754 C C . ALA A 1 99 ? 4.009 -9.495 8.465 1.00 93.31 99 ALA A C 1
ATOM 756 O O . ALA A 1 99 ? 3.067 -9.542 9.259 1.00 93.31 99 ALA A O 1
ATOM 757 N N . PRO A 1 100 ? 3.799 -9.421 7.134 1.00 92.88 100 PRO A N 1
ATOM 758 C CA . PRO A 1 100 ? 2.459 -9.359 6.538 1.00 92.88 100 PRO A CA 1
ATOM 759 C C . PRO A 1 100 ? 1.514 -10.498 6.953 1.00 92.88 100 PRO A C 1
ATOM 761 O O . PRO A 1 100 ? 0.309 -10.275 7.043 1.00 92.88 100 PRO A O 1
ATOM 764 N N . ASP A 1 101 ? 2.058 -11.692 7.201 1.00 93.88 101 ASP A N 1
ATOM 765 C CA . ASP A 1 101 ? 1.320 -12.894 7.616 1.00 93.88 101 ASP A CA 1
ATOM 766 C C . ASP A 1 101 ? 1.268 -13.101 9.139 1.00 93.88 101 ASP A C 1
ATOM 768 O O . ASP A 1 101 ? 0.690 -14.083 9.606 1.00 93.88 101 ASP A O 1
ATOM 772 N N . ASP A 1 102 ? 1.848 -12.200 9.942 1.00 94.50 102 ASP A N 1
ATOM 773 C CA . ASP A 1 102 ? 1.774 -12.325 11.398 1.00 94.50 102 ASP A CA 1
ATOM 774 C C . ASP A 1 102 ? 0.334 -12.072 11.867 1.00 94.50 102 ASP A C 1
ATOM 776 O O . ASP A 1 102 ? -0.194 -10.956 11.792 1.00 94.50 102 ASP A O 1
ATOM 780 N N . THR A 1 103 ? -0.303 -13.119 12.392 1.00 92.81 103 THR A N 1
ATOM 781 C CA . THR A 1 103 ? -1.699 -13.105 12.844 1.00 92.81 103 THR A CA 1
ATOM 782 C C . THR A 1 103 ? -1.956 -12.103 13.968 1.00 92.81 103 THR A C 1
ATOM 784 O O . THR A 1 103 ? -3.096 -11.682 14.154 1.00 92.81 103 THR A O 1
ATOM 787 N N . LYS A 1 104 ? -0.920 -11.651 14.691 1.00 93.06 104 LYS A N 1
ATOM 788 C CA . LYS A 1 104 ? -1.035 -10.583 15.698 1.00 93.06 104 LYS A CA 1
ATOM 789 C C . LYS A 1 104 ? -1.438 -9.242 15.081 1.00 93.06 104 LYS A C 1
ATOM 791 O O . LYS A 1 104 ? -1.974 -8.391 15.789 1.00 93.06 104 LYS A O 1
ATOM 796 N N . THR A 1 105 ? -1.225 -9.048 13.777 1.00 95.06 105 THR A N 1
ATOM 797 C CA . THR A 1 105 ? -1.651 -7.831 13.067 1.00 95.06 105 THR A CA 1
ATOM 798 C C . THR A 1 105 ? -3.166 -7.755 12.868 1.00 95.06 105 THR A C 1
ATOM 800 O O . THR A 1 105 ? -3.694 -6.651 12.734 1.00 95.06 105 THR A O 1
ATOM 803 N N . ALA A 1 106 ? -3.886 -8.887 12.913 1.00 94.81 106 ALA A N 1
ATOM 804 C CA . ALA A 1 106 ? -5.325 -8.951 12.643 1.00 94.81 106 ALA A CA 1
ATOM 805 C C . ALA A 1 106 ? -6.134 -8.004 13.541 1.00 94.81 106 ALA A C 1
ATOM 807 O O . ALA A 1 106 ? -6.954 -7.237 13.046 1.00 94.81 106 ALA A O 1
ATOM 808 N N . ALA A 1 107 ? -5.827 -7.959 14.842 1.00 94.31 107 ALA A N 1
ATOM 809 C CA . ALA A 1 107 ? -6.514 -7.071 15.779 1.00 94.31 107 ALA A CA 1
ATOM 810 C C . ALA A 1 107 ? -6.333 -5.580 15.434 1.00 94.31 107 ALA A C 1
ATOM 812 O O . ALA A 1 107 ? -7.244 -4.777 15.631 1.00 94.31 107 ALA A O 1
ATOM 813 N N . GLY A 1 108 ? -5.167 -5.194 14.902 1.00 94.81 108 GLY A N 1
ATOM 814 C CA . GLY A 1 108 ? -4.924 -3.824 14.449 1.00 94.81 108 GLY A CA 1
ATOM 815 C C . GLY A 1 108 ? -5.729 -3.480 13.193 1.00 94.81 108 GLY A C 1
ATOM 816 O O . GLY A 1 108 ? -6.297 -2.391 13.105 1.00 94.81 108 GLY A O 1
ATOM 817 N N . TRP A 1 109 ? -5.845 -4.427 12.259 1.00 96.50 109 TRP A N 1
ATOM 818 C CA . TRP A 1 109 ? -6.665 -4.278 11.057 1.00 96.50 109 TRP A CA 1
ATOM 819 C C . TRP A 1 109 ? -8.162 -4.216 11.364 1.00 96.50 109 TRP A C 1
ATOM 821 O O . TRP A 1 109 ? -8.844 -3.329 10.852 1.00 96.50 109 TRP A O 1
ATOM 831 N N . ASP A 1 110 ? -8.665 -5.077 12.249 1.00 95.56 110 ASP A N 1
ATOM 832 C CA . ASP A 1 110 ? -10.056 -5.020 12.713 1.00 95.56 110 ASP A CA 1
ATOM 833 C C . ASP A 1 110 ? -10.356 -3.708 13.435 1.00 95.56 110 ASP A C 1
ATOM 835 O O . ASP A 1 110 ? -11.407 -3.101 13.221 1.00 95.56 110 ASP A O 1
ATOM 839 N N . LYS A 1 111 ? -9.409 -3.205 14.236 1.00 95.19 111 LYS A N 1
ATOM 840 C CA . LYS A 1 111 ? -9.551 -1.893 14.869 1.00 95.19 111 LYS A CA 1
ATOM 841 C C . LYS A 1 111 ? -9.656 -0.776 13.833 1.00 95.19 111 LYS A C 1
ATOM 843 O O . LYS A 1 111 ? -10.522 0.086 13.970 1.00 95.19 111 LYS A O 1
ATOM 848 N N . LEU A 1 112 ? -8.824 -0.793 12.789 1.00 95.88 112 LEU A N 1
ATOM 849 C CA . LEU A 1 112 ? -8.924 0.168 11.688 1.00 95.88 112 LEU A CA 1
ATOM 850 C C . LEU A 1 112 ? -10.287 0.077 10.993 1.00 95.88 112 LEU A C 1
ATOM 852 O O . LEU A 1 112 ? -10.931 1.105 10.792 1.00 95.88 112 LEU A O 1
ATOM 856 N N . ARG A 1 113 ? -10.746 -1.140 10.682 1.00 95.69 113 ARG A N 1
ATOM 857 C CA . ARG A 1 113 ? -12.054 -1.399 10.068 1.00 95.69 113 ARG A CA 1
ATOM 858 C C . ARG A 1 113 ? -13.203 -0.846 10.914 1.00 95.69 113 ARG A C 1
ATOM 860 O O . ARG A 1 113 ? -14.103 -0.212 10.372 1.00 95.69 113 ARG A O 1
ATOM 867 N N . ALA A 1 114 ? -13.162 -1.056 12.228 1.00 94.25 114 ALA A N 1
ATOM 868 C CA . ALA A 1 114 ? -14.218 -0.641 13.147 1.00 94.25 114 ALA A CA 1
ATOM 869 C C . ALA A 1 114 ? -14.220 0.871 13.426 1.00 94.25 114 ALA A C 1
ATOM 871 O O . ALA A 1 114 ? -15.277 1.496 13.463 1.00 94.25 114 ALA A O 1
ATOM 872 N N . VAL A 1 115 ? -13.043 1.466 13.639 1.00 93.88 115 VAL A N 1
ATOM 873 C CA . VAL A 1 115 ? -12.914 2.865 14.082 1.00 93.88 115 VAL A CA 1
ATOM 874 C C . VAL A 1 115 ? -12.872 3.838 12.904 1.00 93.88 115 VAL A C 1
ATOM 876 O O . VAL A 1 115 ? -13.387 4.948 13.011 1.00 93.88 115 VAL A O 1
ATOM 879 N N . ALA A 1 116 ? -12.283 3.436 11.777 1.00 94.06 116 ALA A N 1
ATOM 880 C CA . ALA A 1 116 ? -12.143 4.261 10.580 1.00 94.06 116 ALA A CA 1
ATOM 881 C C . ALA A 1 116 ? -12.658 3.528 9.324 1.00 94.06 116 ALA A C 1
ATOM 883 O O . ALA A 1 116 ? -11.904 3.364 8.359 1.00 94.06 116 ALA A O 1
ATOM 884 N N . PRO A 1 117 ? -13.942 3.121 9.276 1.00 94.00 117 PRO A N 1
ATOM 885 C CA . PRO A 1 117 ? -14.483 2.304 8.185 1.00 94.00 117 PRO A CA 1
ATOM 886 C C . PRO A 1 117 ? -14.322 2.963 6.811 1.00 94.00 117 PRO A C 1
ATOM 888 O O . PRO A 1 117 ? -14.035 2.293 5.828 1.00 94.00 117 PRO A O 1
ATOM 891 N N . ARG A 1 118 ? -14.420 4.295 6.728 1.00 91.75 118 ARG A N 1
ATOM 892 C CA . ARG A 1 118 ? -14.192 5.016 5.468 1.00 91.75 118 ARG A CA 1
ATOM 893 C C . ARG A 1 118 ? -12.742 4.915 4.986 1.00 91.75 118 ARG A C 1
ATOM 895 O O . ARG A 1 118 ? -12.520 4.745 3.792 1.00 91.75 118 ARG A O 1
ATOM 902 N N . VAL A 1 119 ? -11.767 5.009 5.895 1.00 93.56 119 VAL A N 1
ATOM 903 C CA . VAL A 1 119 ? -10.346 4.816 5.555 1.00 93.56 119 VAL A CA 1
ATOM 904 C C . VAL A 1 119 ? -10.118 3.375 5.125 1.00 93.56 119 VAL A C 1
ATOM 906 O O . VAL A 1 119 ? -9.474 3.151 4.108 1.00 93.56 119 VAL A O 1
ATOM 909 N N . TRP A 1 120 ? -10.690 2.415 5.854 1.00 94.81 120 TRP A N 1
ATOM 910 C CA . TRP A 1 120 ? -10.631 0.999 5.509 1.00 94.81 120 TRP A CA 1
ATOM 911 C C . TRP A 1 120 ? -11.130 0.731 4.083 1.00 94.81 120 TRP A C 1
ATOM 913 O O . TRP A 1 120 ? -10.413 0.129 3.290 1.00 94.81 120 TRP A O 1
ATOM 923 N N . GLU A 1 121 ? -12.320 1.223 3.735 1.00 93.06 121 GLU A N 1
ATOM 924 C CA . GLU A 1 121 ? -12.914 1.011 2.412 1.00 93.06 121 GLU A CA 1
ATOM 925 C C . GLU A 1 121 ? -12.096 1.657 1.289 1.00 93.06 121 GLU A C 1
ATOM 927 O O . GLU A 1 121 ? -11.804 1.003 0.289 1.00 93.06 121 GLU A O 1
ATOM 932 N N . LEU A 1 122 ? -11.664 2.909 1.465 1.00 91.19 122 LEU A N 1
ATOM 933 C CA . LEU A 1 122 ? -10.863 3.618 0.460 1.00 91.19 122 LEU A CA 1
ATOM 934 C C . LEU A 1 122 ? -9.457 3.027 0.303 1.00 91.19 122 LEU A C 1
ATOM 936 O O . LEU A 1 122 ? -8.899 3.037 -0.791 1.00 91.19 122 LEU A O 1
ATOM 940 N N . ALA A 1 123 ? -8.883 2.499 1.384 1.00 94.44 123 ALA A N 1
ATOM 941 C CA . ALA A 1 123 ? -7.548 1.918 1.390 1.00 94.44 123 ALA A CA 1
ATOM 942 C C . ALA A 1 123 ? -7.534 0.413 1.088 1.00 94.44 123 ALA A C 1
ATOM 944 O O . ALA A 1 123 ? -6.460 -0.182 1.134 1.00 94.44 123 ALA A O 1
ATOM 945 N N . LYS A 1 124 ? -8.671 -0.221 0.763 1.00 93.88 124 LYS A N 1
ATOM 946 C CA . LYS A 1 124 ? -8.750 -1.668 0.474 1.00 93.88 124 LYS A CA 1
ATOM 947 C C . LYS A 1 124 ? -7.648 -2.186 -0.466 1.00 93.88 124 LYS A C 1
ATOM 949 O O . LYS A 1 124 ? -7.014 -3.178 -0.106 1.00 93.88 124 LYS A O 1
ATOM 954 N N . PRO A 1 125 ? -7.343 -1.541 -1.611 1.00 93.44 125 PRO A N 1
ATOM 955 C CA . PRO A 1 125 ? -6.264 -1.996 -2.494 1.00 93.44 125 PRO A CA 1
ATOM 956 C C . PRO A 1 125 ? -4.887 -1.991 -1.813 1.00 93.44 125 PRO A C 1
ATOM 958 O O . PRO A 1 125 ? -4.085 -2.904 -2.007 1.00 93.44 125 PRO A O 1
ATOM 961 N N . VAL A 1 126 ? -4.627 -0.988 -0.971 1.00 95.12 126 VAL A N 1
ATOM 962 C CA . VAL A 1 126 ? -3.388 -0.867 -0.192 1.00 95.12 126 VAL A CA 1
ATOM 963 C C . VAL A 1 126 ? -3.341 -1.917 0.915 1.00 95.12 126 VAL A C 1
ATOM 965 O O . VAL A 1 126 ? -2.344 -2.620 1.060 1.00 95.12 126 VAL A O 1
ATOM 968 N N . ILE A 1 127 ? -4.435 -2.082 1.655 1.00 95.06 127 ILE A N 1
ATOM 969 C CA . ILE A 1 127 ? -4.572 -3.074 2.724 1.00 95.06 127 ILE A CA 1
ATOM 970 C C . ILE A 1 127 ? -4.360 -4.490 2.171 1.00 95.06 127 ILE A C 1
ATOM 972 O O . ILE A 1 127 ? -3.568 -5.245 2.724 1.00 95.06 127 ILE A O 1
ATOM 976 N N . ASN A 1 128 ? -4.948 -4.833 1.023 1.00 92.56 128 ASN A N 1
ATOM 977 C CA . ASN A 1 128 ? -4.758 -6.140 0.384 1.00 92.56 128 ASN A CA 1
ATOM 978 C C . ASN A 1 128 ? -3.300 -6.433 0.002 1.00 92.56 128 ASN A C 1
ATOM 980 O O . ASN A 1 128 ? -2.914 -7.599 -0.077 1.00 92.56 128 ASN A O 1
ATOM 984 N N . LYS A 1 129 ? -2.488 -5.392 -0.225 1.00 92.25 129 LYS A N 1
ATOM 985 C CA . LYS A 1 129 ? -1.043 -5.512 -0.458 1.00 92.25 129 LYS A CA 1
ATOM 986 C C . LYS A 1 129 ? -0.242 -5.621 0.844 1.00 92.25 129 LYS A C 1
ATOM 988 O O . LYS A 1 129 ? 0.847 -6.191 0.848 1.00 92.25 129 LYS A O 1
ATOM 993 N N . LEU A 1 130 ? -0.766 -5.066 1.935 1.00 94.50 130 LEU A N 1
ATOM 994 C CA . LEU A 1 130 ? -0.154 -5.075 3.264 1.00 94.50 130 LEU A CA 1
ATOM 995 C C . LEU A 1 130 ? -0.490 -6.330 4.076 1.00 94.50 130 LEU A C 1
ATOM 997 O O . LEU A 1 130 ? 0.215 -6.637 5.035 1.00 94.50 130 LEU A O 1
ATOM 1001 N N . ILE A 1 131 ? -1.547 -7.052 3.737 1.00 94.62 131 ILE A N 1
ATOM 1002 C CA . ILE A 1 131 ? -2.001 -8.210 4.501 1.00 94.62 131 ILE A CA 1
ATOM 1003 C C . ILE A 1 131 ? -1.644 -9.489 3.744 1.00 94.62 131 ILE A C 1
ATOM 1005 O O . ILE A 1 131 ? -1.981 -9.634 2.570 1.00 94.62 131 ILE A O 1
ATOM 1009 N N . GLY A 1 132 ? -0.956 -10.410 4.416 1.00 92.81 132 GLY A N 1
ATOM 1010 C CA . GLY A 1 132 ? -0.706 -11.750 3.894 1.00 92.81 132 GLY A CA 1
ATOM 1011 C C . GLY A 1 132 ? -1.924 -12.675 4.037 1.00 92.81 132 GLY A C 1
ATOM 1012 O O . GLY A 1 132 ? -2.892 -12.364 4.735 1.00 92.81 132 GLY A O 1
ATOM 1013 N N . GLU A 1 133 ? -1.899 -13.825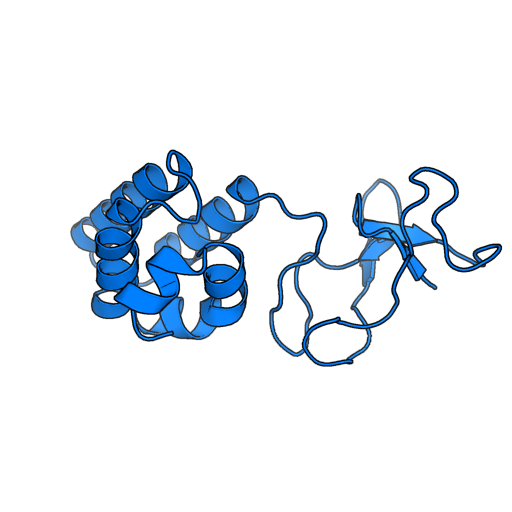 3.368 1.00 93.19 133 GLU A N 1
ATOM 1014 C CA . GLU A 1 133 ? -3.026 -14.768 3.309 1.00 93.19 133 GLU A CA 1
ATOM 1015 C C . GLU A 1 133 ? -3.491 -15.258 4.690 1.00 93.19 133 GLU A C 1
ATOM 1017 O O . GLU A 1 133 ? -4.694 -15.405 4.927 1.00 93.19 133 GLU A O 1
ATOM 1022 N N . GLY A 1 134 ? -2.565 -15.457 5.635 1.00 91.88 134 GLY A N 1
ATOM 1023 C CA . GLY A 1 134 ? -2.907 -15.915 6.985 1.00 91.88 134 GLY A CA 1
ATOM 1024 C C . GLY A 1 134 ? -3.805 -14.923 7.727 1.00 91.88 134 GLY A C 1
ATOM 1025 O O . GLY A 1 134 ? -4.771 -15.309 8.387 1.00 91.88 134 GLY A O 1
ATOM 1026 N N . VAL A 1 135 ? -3.528 -13.631 7.565 1.00 94.12 135 VAL A N 1
ATOM 1027 C CA . VAL A 1 135 ? -4.296 -12.553 8.193 1.00 94.12 135 VAL A CA 1
ATOM 1028 C C . VAL A 1 135 ? -5.588 -12.276 7.416 1.00 94.12 135 VAL A C 1
ATOM 1030 O O . VAL A 1 135 ? -6.621 -12.059 8.047 1.00 94.12 135 VAL A O 1
ATOM 1033 N N . LYS A 1 136 ? -5.588 -12.362 6.074 1.00 93.56 136 LYS A N 1
ATOM 1034 C CA . LYS A 1 136 ? -6.822 -12.252 5.263 1.00 93.56 136 LYS A CA 1
ATOM 1035 C C . LYS A 1 136 ? -7.879 -13.258 5.703 1.00 93.56 136 LYS A C 1
ATOM 1037 O O . LYS A 1 136 ? -9.019 -12.874 5.953 1.00 93.56 136 LYS A O 1
ATOM 1042 N N . LYS A 1 137 ? -7.474 -14.515 5.915 1.00 93.56 137 LYS A N 1
ATOM 1043 C CA . LYS A 1 137 ? -8.363 -15.580 6.395 1.00 93.56 137 LYS A CA 1
ATOM 1044 C C . LYS A 1 137 ? -9.007 -15.253 7.745 1.00 93.56 137 LYS A C 1
ATOM 1046 O O . LYS A 1 137 ? -10.188 -15.529 7.930 1.00 93.56 137 LYS A O 1
ATOM 1051 N N . ILE A 1 138 ? -8.254 -14.666 8.679 1.00 93.38 138 ILE A N 1
ATOM 1052 C CA . ILE A 1 138 ? -8.781 -14.240 9.989 1.00 93.38 138 ILE A CA 1
ATOM 1053 C C . ILE A 1 138 ? -9.792 -13.101 9.819 1.00 93.38 138 ILE A C 1
ATOM 1055 O O . ILE A 1 138 ? -10.824 -13.083 10.482 1.00 93.38 138 ILE A O 1
ATOM 1059 N N . LEU A 1 139 ? -9.504 -12.172 8.909 1.00 91.75 139 LEU A N 1
ATOM 1060 C CA . LEU A 1 139 ? -10.304 -10.975 8.658 1.00 91.75 139 LEU A CA 1
ATOM 1061 C C . LEU A 1 139 ? -11.504 -11.193 7.719 1.00 91.75 139 LEU A C 1
ATOM 1063 O O . LEU A 1 139 ? -12.262 -10.238 7.499 1.00 91.75 139 LEU A O 1
ATOM 1067 N N . GLY A 1 140 ? -11.656 -12.399 7.158 1.00 91.00 140 GLY A N 1
ATOM 1068 C CA . GLY A 1 140 ? -12.705 -12.758 6.199 1.00 91.00 140 GLY A CA 1
ATOM 1069 C C . GLY A 1 140 ? -12.579 -12.056 4.843 1.00 91.00 140 GLY A C 1
ATOM 1070 O O . GLY A 1 140 ? -13.601 -11.666 4.279 1.00 91.00 140 GLY A O 1
ATOM 1071 N N . LEU A 1 141 ? -11.346 -11.834 4.372 1.00 86.88 141 LEU A N 1
ATOM 1072 C CA . LEU A 1 141 ? -11.018 -11.184 3.094 1.00 86.88 141 LEU A CA 1
ATOM 1073 C C . LEU A 1 141 ? -10.579 -12.180 2.020 1.00 86.88 141 LEU A C 1
ATOM 1075 O O . LEU A 1 141 ? -9.990 -13.220 2.393 1.00 86.88 141 LEU A O 1
#

Sequence (141 aa):
MLICPATGHAVNNPIGPFCGDHGARMFSDCPACGSEWSLTWDSRGEKGTDFCAHCGNPAPWLSRKELIQWLKAGVQATDLEPAKRRELQEALDRIAELAPDDTKTAAGWDKLRAVAPRVWELAKPVINKLIGEGVKKILGL